Protein AF-A0AAW2LPP9-F1 (afdb_monomer_lite)

pLDDT: mean 74.55, std 13.65, range [36.38, 88.31]

InterPro domains:
  IPR044296 Heavy metal-associated isoprenylated plant protein 46 [PTHR46371] (22-85)

Foldseek 3Di:
DVVVVVVVPVVDPDDDDDPDPDPPLVVLLVVLQVLLVPFPFWPDWDQDDPSSNDIDTDGDPGPPPVSLVVSCVRNNDDDDPDDDHD

Organism: Sesamum radiatum (NCBI:txid300843)

Sequence (86 aa):
MKILIYVLKLMMPYDIIWKKSSISTAKITKKAMKIAVISPGVASVALTGEEKNQLVITGEGVDAVNLTRKIRQNVGFAEVLSVGPA

Structure (mmCIF, N/CA/C/O backbone):
data_AF-A0AAW2LPP9-F1
#
_entry.id   AF-A0AAW2LPP9-F1
#
loop_
_atom_site.group_PDB
_atom_site.id
_atom_site.type_symbol
_atom_site.label_atom_id
_atom_site.label_alt_id
_atom_site.label_comp_id
_atom_site.label_asym_id
_atom_site.label_entity_id
_atom_site.label_seq_id
_atom_site.pdbx_PDB_ins_code
_atom_site.Cartn_x
_atom_site.Cartn_y
_atom_site.Cartn_z
_atom_site.occupancy
_atom_site.B_iso_or_equiv
_atom_site.auth_seq_id
_atom_site.auth_comp_id
_atom_site.auth_asym_id
_atom_site.auth_atom_id
_atom_site.pdbx_PDB_model_num
ATOM 1 N N . MET A 1 1 ? -25.298 25.318 25.415 1.00 53.94 1 MET A N 1
ATOM 2 C CA . MET A 1 1 ? -23.885 25.165 24.989 1.00 53.94 1 MET A CA 1
ATOM 3 C C . MET A 1 1 ? -23.610 25.453 23.498 1.00 53.94 1 MET A C 1
ATOM 5 O O . MET A 1 1 ? -22.454 25.447 23.110 1.00 53.94 1 MET A O 1
ATOM 9 N N . LYS A 1 2 ? -24.619 25.753 22.653 1.00 52.28 2 LYS A N 1
ATOM 10 C CA . LYS A 1 2 ? -24.410 26.133 21.234 1.00 52.28 2 LYS A CA 1
ATOM 11 C C . LYS A 1 2 ? -24.004 27.604 21.039 1.00 52.28 2 LYS A C 1
ATOM 13 O O . LYS A 1 2 ? -23.199 27.894 20.169 1.00 52.28 2 LYS A O 1
ATOM 18 N N . ILE A 1 3 ? -24.509 28.510 21.882 1.00 63.78 3 ILE A N 1
ATOM 19 C CA . ILE A 1 3 ? -24.224 29.958 21.814 1.00 63.78 3 ILE A CA 1
ATOM 20 C C . ILE A 1 3 ? -22.732 30.260 22.010 1.00 63.78 3 ILE A C 1
ATOM 22 O O . ILE A 1 3 ? -22.167 31.040 21.255 1.00 63.78 3 ILE A O 1
ATOM 26 N N . LEU A 1 4 ? -22.068 29.574 22.945 1.00 69.50 4 LEU A N 1
ATOM 27 C CA . LEU A 1 4 ? -20.642 29.782 23.224 1.00 69.50 4 LEU A CA 1
ATOM 28 C C . LEU A 1 4 ? -19.749 29.464 22.010 1.00 69.50 4 LEU A C 1
ATOM 30 O O . LEU A 1 4 ? -18.778 30.166 21.754 1.00 69.50 4 LEU A O 1
ATOM 34 N N . ILE A 1 5 ? -20.116 28.447 21.223 1.00 67.38 5 ILE A N 1
ATOM 35 C CA . ILE A 1 5 ? -19.387 28.052 20.008 1.00 67.38 5 ILE A CA 1
ATOM 36 C C . ILE A 1 5 ? -19.502 29.127 18.915 1.00 67.38 5 ILE A C 1
ATOM 38 O O . ILE A 1 5 ? -18.519 29.414 18.239 1.00 67.38 5 ILE A O 1
ATOM 42 N N . TYR A 1 6 ? -20.676 29.748 18.753 1.00 70.94 6 TYR A N 1
ATOM 43 C CA . TYR A 1 6 ? -20.888 30.794 17.743 1.00 70.94 6 TYR A CA 1
ATOM 44 C C . TYR A 1 6 ? -20.134 32.085 18.065 1.00 70.94 6 TYR A C 1
ATOM 46 O O . TYR A 1 6 ? -19.550 32.686 17.167 1.00 70.94 6 TYR A O 1
ATOM 54 N N . VAL A 1 7 ? -20.107 32.484 19.341 1.00 71.62 7 VAL A N 1
ATOM 55 C CA . VAL A 1 7 ? -19.392 33.693 19.778 1.00 71.62 7 VAL A CA 1
ATOM 56 C C . VAL A 1 7 ? -17.882 33.532 19.580 1.00 71.62 7 VAL A C 1
ATOM 58 O O . VAL A 1 7 ? -17.240 34.429 19.043 1.00 71.62 7 VAL A O 1
ATOM 61 N N . LEU A 1 8 ? -17.322 32.359 19.901 1.00 66.56 8 LEU A N 1
ATOM 62 C CA . LEU A 1 8 ? -15.905 32.065 19.647 1.00 66.56 8 LEU A CA 1
ATOM 63 C C . LEU A 1 8 ? -15.559 32.057 18.147 1.00 66.56 8 LEU A C 1
ATOM 65 O O . LEU A 1 8 ? -14.481 32.509 17.775 1.00 66.56 8 LEU A O 1
ATOM 69 N N . LYS A 1 9 ? -16.481 31.609 17.281 1.00 65.81 9 LYS A N 1
ATOM 70 C CA . LYS A 1 9 ? -16.303 31.606 15.817 1.00 65.81 9 LYS A CA 1
ATOM 71 C C . LYS A 1 9 ? -16.305 33.012 15.197 1.00 65.81 9 LYS A C 1
ATOM 73 O O . LYS A 1 9 ? -15.705 33.208 14.150 1.00 65.81 9 LYS A O 1
ATOM 78 N N . LEU A 1 10 ? -16.978 33.980 15.825 1.00 70.38 10 LEU A N 1
ATOM 79 C CA . LEU A 1 10 ? -17.011 35.376 15.365 1.00 70.38 10 LEU A CA 1
ATOM 80 C C . LEU A 1 10 ? -15.749 36.155 15.747 1.00 70.38 10 LEU A C 1
ATOM 82 O O . LEU A 1 10 ? -15.367 37.083 15.042 1.00 70.38 10 LEU A O 1
ATOM 86 N N . MET A 1 11 ? -15.115 35.797 16.866 1.00 77.62 11 MET A N 1
ATOM 87 C CA . MET A 1 11 ? -13.983 36.552 17.412 1.00 77.62 11 MET A CA 1
ATOM 88 C C . MET A 1 11 ? -12.626 36.138 16.839 1.00 77.62 11 MET A C 1
ATOM 90 O O . MET A 1 11 ? -11.635 36.815 17.100 1.00 77.62 11 MET A O 1
ATOM 94 N N . MET A 1 12 ? -12.549 35.048 16.075 1.00 60.25 12 MET A N 1
ATOM 95 C CA . MET A 1 12 ? -11.287 34.580 15.516 1.00 60.25 12 MET A CA 1
ATOM 96 C C . MET A 1 12 ? -11.488 33.972 14.112 1.00 60.25 12 MET A C 1
ATOM 98 O O . MET A 1 12 ? -12.442 33.220 13.900 1.00 60.25 12 MET A O 1
ATOM 102 N N . PRO A 1 13 ? -10.611 34.271 13.137 1.00 61.41 13 PRO A N 1
ATOM 103 C CA . PRO A 1 13 ? -10.784 33.846 11.753 1.00 61.41 13 PRO A CA 1
ATOM 104 C C . PRO A 1 13 ? -10.255 32.420 11.564 1.00 61.41 13 PRO A C 1
ATOM 106 O O . PRO A 1 13 ? -9.102 32.222 11.183 1.00 61.41 13 PRO A O 1
ATOM 109 N N . TYR A 1 14 ? -11.066 31.404 11.850 1.00 53.97 14 TYR A N 1
ATOM 110 C CA . TYR A 1 14 ? -10.682 30.021 11.556 1.00 53.97 14 TYR A CA 1
ATOM 111 C C . TYR A 1 14 ? -11.826 29.162 11.012 1.00 53.97 14 TYR A C 1
ATOM 113 O O . TYR A 1 14 ? -12.922 29.103 11.570 1.00 53.97 14 TYR A O 1
ATOM 121 N N . ASP A 1 15 ? -11.515 28.431 9.940 1.00 50.03 15 ASP A N 1
ATOM 122 C CA . ASP A 1 15 ? -12.440 27.595 9.166 1.00 50.03 15 ASP A CA 1
ATOM 123 C C . ASP A 1 15 ? -12.490 26.116 9.588 1.00 50.03 15 ASP A C 1
ATOM 125 O O . ASP A 1 15 ? -13.133 25.306 8.925 1.00 50.03 15 ASP A O 1
ATOM 129 N N . ILE A 1 16 ? -11.857 25.706 10.692 1.00 56.25 16 ILE A N 1
ATOM 130 C CA . ILE A 1 16 ? -11.717 24.269 10.988 1.00 56.25 16 ILE A CA 1
ATOM 131 C C . ILE A 1 16 ? -12.425 23.885 12.287 1.00 56.25 16 ILE A C 1
ATOM 133 O O . ILE A 1 16 ? -11.902 24.034 13.389 1.00 56.25 16 ILE A O 1
ATOM 137 N N . ILE A 1 17 ? -13.624 23.317 12.133 1.00 54.31 17 ILE A N 1
ATOM 138 C CA . ILE A 1 17 ? -14.393 22.662 13.194 1.00 54.31 17 ILE A CA 1
ATOM 139 C C . ILE A 1 17 ? -14.339 21.145 12.949 1.00 54.31 17 ILE A C 1
ATOM 141 O O . ILE A 1 17 ? -14.945 20.638 12.013 1.00 54.31 17 ILE A O 1
ATOM 145 N N . TRP A 1 18 ? -13.593 20.449 13.817 1.00 36.38 18 TRP A N 1
ATOM 146 C CA . TRP A 1 18 ? -13.416 18.988 13.923 1.00 36.38 18 TRP A CA 1
ATOM 147 C C . TRP A 1 18 ? -12.901 18.250 12.666 1.00 36.38 18 TRP A C 1
ATOM 149 O O . TRP A 1 18 ? -13.670 17.707 11.875 1.00 36.38 18 TRP A O 1
ATOM 159 N N . LYS A 1 19 ? -11.574 18.028 12.584 1.00 45.53 19 LYS A N 1
ATOM 160 C CA . LYS A 1 19 ? -11.053 16.798 11.951 1.00 45.53 19 LYS A CA 1
ATOM 161 C C . LYS A 1 19 ? -11.546 15.654 12.833 1.00 45.53 19 LYS A C 1
ATOM 163 O O . LYS A 1 19 ? -11.161 15.565 13.998 1.00 45.53 19 LYS A O 1
ATOM 168 N N . LYS A 1 20 ? -12.461 14.835 12.309 1.00 36.91 20 LYS A N 1
ATOM 169 C CA . LYS A 1 20 ? -12.981 13.643 12.986 1.00 36.91 20 LYS A CA 1
ATOM 170 C C . LYS A 1 20 ? -11.822 12.900 13.653 1.00 36.91 20 LYS A C 1
ATOM 172 O O . LYS A 1 20 ? -10.908 12.431 12.979 1.00 36.91 20 LYS A O 1
ATOM 177 N N . SER A 1 21 ? -11.889 12.849 14.981 1.00 39.75 21 SER A N 1
ATOM 178 C CA . SER A 1 21 ? -10.975 12.127 15.854 1.00 39.75 21 SER A CA 1
ATOM 179 C C . SER A 1 21 ? -10.766 10.709 15.326 1.00 39.75 21 SER A C 1
ATOM 181 O O . SER A 1 21 ? -11.722 9.942 15.217 1.00 39.75 21 SER A O 1
ATOM 183 N N . SER A 1 22 ? -9.525 10.408 14.935 1.00 44.88 22 SER A N 1
ATOM 184 C CA . SER A 1 2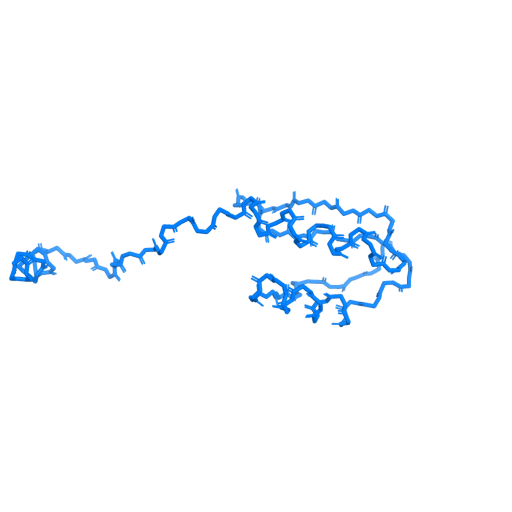2 ? -8.917 9.079 14.965 1.00 44.88 22 SER A CA 1
ATOM 185 C C . SER A 1 22 ? -9.902 7.903 14.791 1.00 44.88 22 SER A C 1
ATOM 187 O O . SER A 1 22 ? -10.117 7.107 15.709 1.00 44.88 22 SER A O 1
ATOM 189 N N . ILE A 1 23 ? -10.413 7.672 13.575 1.00 46.81 23 ILE A N 1
ATOM 190 C CA . ILE A 1 23 ? -10.415 6.268 13.144 1.00 46.81 23 ILE A CA 1
ATOM 191 C C . ILE A 1 23 ? -8.942 6.001 12.917 1.00 46.81 23 ILE A C 1
ATOM 193 O O . ILE A 1 23 ? -8.394 6.506 11.944 1.00 46.81 23 ILE A O 1
ATOM 197 N N . SER A 1 24 ? -8.297 5.348 13.885 1.00 53.56 24 SER A N 1
ATOM 198 C CA . SER A 1 24 ? -6.853 5.145 13.895 1.00 53.56 24 SER A CA 1
ATOM 199 C C . SER A 1 24 ? -6.397 4.775 12.489 1.00 53.56 24 SER A C 1
ATOM 201 O O . SER A 1 24 ? -6.732 3.701 11.982 1.00 53.56 24 SER A O 1
ATOM 203 N N . THR A 1 25 ? -5.677 5.688 11.832 1.00 61.47 25 THR A N 1
ATOM 204 C CA . THR A 1 25 ? -5.086 5.454 10.509 1.00 61.47 25 THR A CA 1
ATOM 205 C C . THR A 1 25 ? -4.361 4.121 10.544 1.00 61.47 25 THR A C 1
ATOM 207 O O . THR A 1 25 ? -4.567 3.313 9.660 1.00 61.47 25 THR A O 1
ATOM 210 N N . ALA A 1 26 ? -3.709 3.796 11.664 1.00 67.50 26 ALA A N 1
ATOM 211 C CA . ALA A 1 26 ? -3.138 2.486 11.966 1.00 67.50 26 ALA A CA 1
ATOM 212 C C . ALA A 1 26 ? -4.071 1.266 11.760 1.00 67.50 26 ALA A C 1
ATOM 214 O O . ALA A 1 26 ? -3.615 0.228 11.286 1.00 67.50 26 ALA A O 1
ATOM 215 N N . LYS A 1 27 ? -5.359 1.320 12.130 1.00 74.06 27 LYS A N 1
ATOM 216 C CA . LYS A 1 27 ? -6.303 0.199 11.929 1.00 74.06 27 LYS A CA 1
ATOM 217 C C . LYS A 1 27 ? -6.739 0.095 10.470 1.00 74.06 27 LYS A C 1
ATOM 219 O O . LYS A 1 27 ? -6.887 -1.018 9.964 1.00 74.06 27 LYS A O 1
ATOM 224 N N . ILE A 1 28 ? -6.930 1.233 9.805 1.00 76.69 28 ILE A N 1
ATOM 225 C CA . ILE A 1 28 ? -7.271 1.296 8.380 1.00 76.69 28 ILE A CA 1
ATOM 226 C C . ILE A 1 28 ? -6.082 0.824 7.532 1.00 76.69 28 ILE A C 1
ATOM 228 O O . ILE A 1 28 ? -6.238 -0.060 6.695 1.00 76.69 28 ILE A O 1
ATOM 232 N N . THR A 1 29 ? -4.881 1.330 7.803 1.00 75.25 29 THR A N 1
ATOM 233 C CA . THR A 1 29 ? -3.648 0.999 7.081 1.00 75.25 29 THR A CA 1
ATOM 234 C C . THR A 1 29 ? -3.266 -0.456 7.283 1.00 75.25 29 THR A C 1
ATOM 236 O O . THR A 1 29 ? -2.953 -1.127 6.308 1.00 75.25 29 THR A O 1
ATOM 239 N N . LYS A 1 30 ? -3.409 -1.013 8.496 1.00 82.62 30 LYS A N 1
ATOM 240 C CA . LYS A 1 30 ? -3.236 -2.461 8.718 1.00 82.62 30 LYS A CA 1
ATOM 241 C C . LYS A 1 30 ? -4.204 -3.302 7.884 1.00 82.62 30 LYS A C 1
ATOM 243 O O . LYS A 1 30 ? -3.812 -4.359 7.398 1.00 82.62 30 LYS A O 1
ATOM 248 N N . LYS A 1 31 ? -5.460 -2.873 7.715 1.00 83.25 31 LYS A N 1
ATOM 249 C CA . LYS A 1 31 ? -6.421 -3.575 6.846 1.00 83.25 31 LYS A CA 1
ATOM 250 C C . LYS A 1 31 ? -6.048 -3.447 5.370 1.00 83.25 31 LYS A C 1
ATOM 252 O O . LYS A 1 31 ? -6.027 -4.463 4.684 1.00 83.25 31 LYS A O 1
ATOM 257 N N . ALA A 1 32 ? -5.722 -2.241 4.905 1.00 83.50 32 ALA A N 1
ATOM 258 C CA . ALA A 1 32 ? -5.277 -2.008 3.531 1.00 83.50 32 ALA A CA 1
ATOM 259 C C . ALA A 1 32 ? -4.028 -2.838 3.201 1.00 83.50 32 ALA A C 1
ATOM 261 O O . ALA A 1 32 ? -3.996 -3.519 2.183 1.00 83.50 32 ALA A O 1
ATOM 262 N N . MET A 1 33 ? -3.051 -2.865 4.111 1.00 85.88 33 MET A N 1
ATOM 263 C CA . MET A 1 33 ? -1.818 -3.635 3.963 1.00 85.88 33 MET A CA 1
ATOM 264 C C . MET A 1 33 ? -2.088 -5.139 3.905 1.00 85.88 33 MET A C 1
ATOM 266 O O . MET A 1 33 ? -1.550 -5.815 3.038 1.00 85.88 33 MET A O 1
ATOM 270 N N . LYS A 1 34 ? -2.976 -5.668 4.759 1.00 88.12 34 LYS A N 1
ATOM 271 C CA . LYS A 1 34 ? -3.391 -7.079 4.677 1.00 88.12 34 LYS A CA 1
ATOM 272 C C . LYS A 1 34 ? -4.007 -7.420 3.320 1.00 88.12 34 LYS A C 1
ATOM 274 O O . LYS A 1 34 ? -3.683 -8.456 2.759 1.00 88.12 34 LYS A O 1
ATOM 279 N N . ILE A 1 35 ? -4.877 -6.559 2.795 1.00 86.31 35 ILE A N 1
ATOM 280 C CA . ILE A 1 35 ? -5.517 -6.772 1.488 1.00 86.31 35 ILE A CA 1
ATOM 281 C C . ILE A 1 35 ? -4.481 -6.727 0.363 1.00 86.31 35 ILE A C 1
ATOM 283 O O . ILE A 1 35 ? -4.531 -7.567 -0.531 1.00 86.31 35 ILE A O 1
ATOM 287 N N . ALA A 1 36 ? -3.539 -5.784 0.430 1.00 85.12 36 ALA A N 1
ATOM 288 C CA . ALA A 1 36 ? -2.451 -5.662 -0.531 1.00 85.12 36 ALA A CA 1
ATOM 289 C C . ALA A 1 36 ? -1.549 -6.897 -0.544 1.00 85.12 36 ALA A C 1
ATOM 291 O O . ALA A 1 36 ? -1.337 -7.466 -1.605 1.00 85.12 36 ALA A O 1
ATOM 292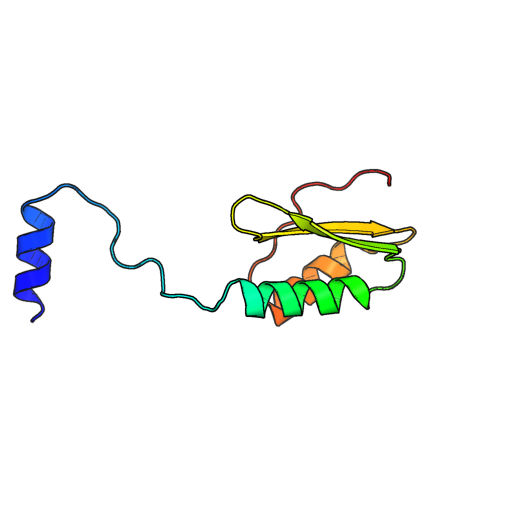 N N . VAL A 1 37 ? -1.097 -7.369 0.620 1.00 86.94 37 VAL A N 1
ATOM 293 C CA . VAL A 1 37 ? -0.212 -8.544 0.724 1.00 86.94 37 VAL A CA 1
ATOM 294 C C . VAL A 1 37 ? -0.886 -9.831 0.235 1.00 86.94 37 VAL A C 1
ATOM 296 O O . VAL A 1 37 ? -0.225 -10.689 -0.332 1.00 86.94 37 VAL A O 1
ATOM 299 N N . ILE A 1 38 ? -2.199 -9.980 0.436 1.00 86.81 38 ILE A N 1
ATOM 300 C CA . ILE A 1 38 ? -2.949 -11.167 -0.017 1.00 86.81 38 ILE A CA 1
ATOM 301 C C . ILE A 1 38 ? -3.248 -11.106 -1.529 1.00 86.81 38 ILE A C 1
ATOM 303 O O . ILE A 1 38 ? -3.680 -12.095 -2.122 1.00 86.81 38 ILE A O 1
ATOM 307 N N . SER A 1 39 ? -3.061 -9.951 -2.174 1.00 85.19 39 SER A N 1
ATOM 308 C CA . SER A 1 39 ? -3.382 -9.797 -3.589 1.00 85.19 39 SER A CA 1
ATOM 309 C C . SER A 1 39 ? -2.418 -10.603 -4.470 1.00 85.19 39 SER A C 1
ATOM 311 O O . SER A 1 39 ? -1.207 -10.532 -4.262 1.00 85.19 39 SER A O 1
ATOM 313 N N . PRO A 1 40 ? -2.920 -11.334 -5.484 1.00 85.19 40 PRO A N 1
ATOM 314 C CA . PRO A 1 40 ? -2.069 -12.067 -6.416 1.00 85.19 40 PRO A CA 1
ATOM 315 C C . PRO A 1 40 ? -1.067 -11.143 -7.112 1.00 85.19 40 PRO A C 1
ATOM 317 O O . PRO A 1 40 ? -1.404 -10.007 -7.450 1.00 85.19 40 PRO A O 1
ATOM 320 N N . GLY A 1 41 ? 0.149 -11.648 -7.316 1.00 84.94 41 GLY A N 1
ATOM 321 C CA . GLY A 1 41 ? 1.227 -10.926 -7.990 1.00 84.94 41 GLY A CA 1
ATOM 322 C C . GLY A 1 41 ? 2.018 -9.966 -7.101 1.00 84.94 41 GLY A C 1
ATOM 323 O O . GLY A 1 41 ? 3.045 -9.460 -7.534 1.00 84.94 41 GLY A O 1
ATOM 324 N N . VAL A 1 42 ? 1.595 -9.715 -5.856 1.00 88.31 42 VAL A N 1
ATOM 325 C CA . VAL A 1 42 ? 2.299 -8.798 -4.948 1.00 88.31 42 VAL A CA 1
ATOM 326 C C . VAL A 1 42 ? 3.542 -9.463 -4.355 1.00 88.31 42 VAL A C 1
ATOM 328 O O . VAL A 1 42 ? 3.451 -10.502 -3.706 1.00 88.31 42 VAL A O 1
ATOM 331 N N . ALA A 1 43 ? 4.699 -8.833 -4.551 1.00 86.50 43 ALA A N 1
ATOM 332 C CA . ALA A 1 43 ? 5.985 -9.252 -4.000 1.00 86.50 43 ALA A CA 1
ATOM 333 C C . ALA A 1 43 ? 6.324 -8.507 -2.700 1.00 86.50 43 ALA A C 1
ATOM 335 O O . ALA A 1 43 ? 6.851 -9.100 -1.760 1.00 86.50 43 ALA A O 1
ATOM 336 N N . SER A 1 44 ? 6.011 -7.209 -2.621 1.00 85.75 44 SER A N 1
ATOM 337 C CA . SER A 1 44 ? 6.241 -6.408 -1.419 1.00 85.75 44 SER A CA 1
ATOM 338 C C . SER A 1 44 ? 5.218 -5.288 -1.268 1.00 85.75 44 SER A C 1
ATOM 340 O O . SER A 1 44 ? 4.635 -4.793 -2.235 1.00 85.75 44 SER A O 1
ATOM 342 N N . VAL A 1 45 ? 4.995 -4.894 -0.016 1.00 86.88 45 VAL A N 1
ATOM 343 C CA . VAL A 1 45 ? 4.106 -3.798 0.362 1.00 86.88 45 VAL A CA 1
ATOM 344 C C . VAL A 1 45 ? 4.788 -2.957 1.430 1.00 86.88 45 VAL A C 1
ATOM 346 O O . VAL A 1 45 ? 5.130 -3.464 2.499 1.00 86.88 45 VAL A O 1
ATOM 349 N N . ALA A 1 46 ? 4.926 -1.661 1.176 1.00 84.12 46 ALA A N 1
ATOM 350 C CA . ALA A 1 46 ? 5.485 -0.696 2.111 1.00 84.12 46 ALA A CA 1
ATOM 351 C C . ALA A 1 46 ? 4.473 0.409 2.429 1.00 84.12 46 ALA A C 1
ATOM 353 O O . ALA A 1 46 ? 3.698 0.837 1.576 1.00 84.12 46 ALA A O 1
ATOM 354 N N . LEU A 1 47 ? 4.486 0.875 3.677 1.00 82.88 47 LEU A N 1
ATOM 355 C CA . LEU A 1 47 ? 3.684 2.010 4.122 1.00 82.88 47 LEU A CA 1
ATOM 356 C C . LEU A 1 47 ? 4.564 3.262 4.117 1.00 82.88 47 LEU A C 1
ATOM 358 O O . LEU A 1 47 ? 5.575 3.303 4.819 1.00 82.88 47 LEU A O 1
ATOM 362 N N . THR A 1 48 ? 4.179 4.269 3.344 1.00 78.19 48 THR A N 1
ATOM 363 C CA . THR A 1 48 ? 4.932 5.512 3.143 1.00 78.19 48 THR A CA 1
ATOM 364 C C . THR A 1 48 ? 4.052 6.741 3.413 1.00 78.19 48 THR A C 1
ATOM 366 O O . THR A 1 48 ? 2.889 6.625 3.820 1.00 78.19 48 THR A O 1
ATOM 369 N N . GLY A 1 49 ? 4.627 7.932 3.233 1.00 70.88 49 GLY A N 1
ATOM 370 C CA . GLY A 1 49 ? 3.983 9.215 3.514 1.00 70.88 49 GLY A CA 1
ATOM 371 C C . GLY A 1 49 ? 4.176 9.674 4.961 1.00 70.88 49 GLY A C 1
ATOM 372 O O . GLY A 1 49 ? 4.306 8.864 5.880 1.00 70.88 49 GLY A O 1
ATOM 373 N N . GLU A 1 50 ? 4.180 10.990 5.162 1.00 68.69 50 GLU A N 1
ATOM 374 C CA . GLU A 1 50 ? 4.407 11.642 6.461 1.00 68.69 50 GLU A CA 1
ATOM 375 C C . GLU A 1 50 ? 3.361 11.221 7.512 1.00 68.69 50 GLU A C 1
ATOM 377 O O . GLU A 1 50 ? 3.686 10.958 8.668 1.00 68.69 50 GLU A O 1
ATOM 382 N N . GLU A 1 51 ? 2.113 11.014 7.075 1.00 70.69 51 GLU A N 1
ATOM 383 C CA . GLU A 1 51 ? 1.018 10.497 7.907 1.00 70.69 51 GLU A CA 1
ATOM 384 C C . GLU A 1 51 ? 0.861 8.960 7.845 1.00 70.69 51 GLU A C 1
ATOM 386 O O . GLU A 1 51 ? -0.128 8.421 8.357 1.00 70.69 51 GLU A O 1
ATOM 391 N N . LYS A 1 52 ? 1.807 8.227 7.230 1.00 72.19 52 LYS A N 1
ATOM 392 C CA . LYS A 1 52 ? 1.737 6.764 7.024 1.00 72.19 52 LYS A CA 1
ATOM 393 C C . LYS A 1 52 ? 0.442 6.318 6.333 1.00 72.19 52 LYS A C 1
ATOM 395 O O . LYS A 1 52 ? -0.181 5.324 6.711 1.00 72.19 52 LYS A O 1
ATOM 400 N N . ASN A 1 53 ? 0.011 7.096 5.350 1.00 74.25 53 ASN A N 1
ATOM 401 C CA . ASN A 1 53 ? -1.265 6.963 4.652 1.00 74.25 53 ASN A CA 1
ATOM 402 C C . ASN A 1 53 ? -1.116 6.487 3.198 1.00 74.25 53 ASN A C 1
ATOM 404 O O . ASN A 1 53 ? -2.129 6.243 2.545 1.00 74.25 53 ASN A O 1
ATOM 408 N N . GLN A 1 54 ? 0.111 6.320 2.701 1.00 81.06 54 GLN A N 1
ATOM 409 C CA . GLN A 1 54 ? 0.387 5.841 1.350 1.00 81.06 54 GLN A CA 1
ATOM 410 C C . GLN A 1 54 ? 0.854 4.386 1.386 1.00 81.06 54 GLN A C 1
ATOM 412 O O . GLN A 1 54 ? 1.583 3.974 2.289 1.00 81.06 54 GLN A O 1
ATOM 417 N N . LEU A 1 55 ? 0.409 3.595 0.412 1.00 84.12 55 LEU A N 1
ATOM 418 C CA . LEU A 1 55 ? 0.800 2.198 0.254 1.00 84.12 55 LEU A CA 1
ATOM 419 C C . LEU A 1 55 ? 1.562 2.059 -1.064 1.00 84.12 55 LEU A C 1
ATOM 421 O O . LEU A 1 55 ? 1.003 2.320 -2.1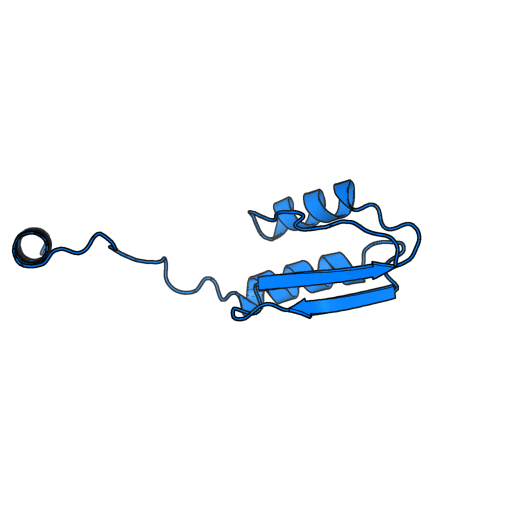27 1.00 84.12 55 LEU A O 1
ATOM 425 N N . VAL A 1 56 ? 2.819 1.641 -0.986 1.00 85.94 56 VAL A N 1
ATOM 426 C CA . VAL A 1 56 ? 3.633 1.288 -2.150 1.00 85.94 56 VAL A CA 1
ATOM 427 C C . VAL A 1 56 ? 3.583 -0.222 -2.298 1.00 85.94 56 VAL A C 1
ATOM 429 O O . VAL A 1 56 ? 3.871 -0.947 -1.347 1.00 85.94 56 VAL A O 1
ATOM 432 N N . ILE A 1 57 ? 3.175 -0.691 -3.470 1.00 86.94 57 ILE A N 1
ATOM 433 C CA . ILE A 1 57 ? 2.972 -2.108 -3.764 1.00 86.94 57 ILE A CA 1
ATOM 434 C C . ILE A 1 57 ? 3.844 -2.433 -4.964 1.00 86.94 57 ILE A C 1
ATOM 436 O O . ILE A 1 57 ? 3.705 -1.796 -6.006 1.00 86.94 57 ILE A O 1
ATOM 440 N N . THR A 1 58 ? 4.735 -3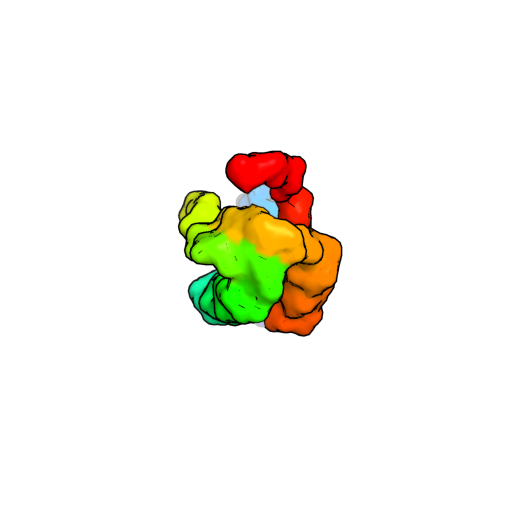.405 -4.813 1.00 87.56 58 THR A N 1
ATOM 441 C CA . THR A 1 58 ? 5.577 -3.907 -5.900 1.00 87.56 58 THR A CA 1
ATOM 442 C C . THR A 1 58 ? 5.256 -5.369 -6.148 1.00 87.56 58 THR A C 1
ATOM 444 O O . THR A 1 58 ? 4.951 -6.124 -5.220 1.00 87.56 58 THR A O 1
ATOM 447 N N . GLY A 1 59 ? 5.273 -5.772 -7.411 1.00 86.25 59 GLY A N 1
ATOM 448 C CA . GLY A 1 59 ? 4.853 -7.105 -7.802 1.00 86.25 59 GLY A CA 1
ATOM 449 C C . GLY A 1 59 ? 4.640 -7.240 -9.302 1.00 86.25 59 GLY A C 1
ATOM 450 O O . GLY A 1 59 ? 4.464 -6.246 -10.004 1.00 86.25 59 GLY A O 1
ATOM 451 N N . GLU A 1 60 ? 4.635 -8.477 -9.779 1.00 85.81 60 GLU A N 1
ATOM 452 C CA . GLU A 1 60 ? 4.422 -8.821 -11.181 1.00 85.81 60 GLU A CA 1
ATOM 453 C C . GLU A 1 60 ? 2.998 -9.358 -11.372 1.00 85.81 60 GLU A C 1
ATOM 455 O O . GLU A 1 60 ? 2.533 -10.206 -10.613 1.00 85.81 60 GLU A O 1
ATOM 460 N N . GLY A 1 61 ? 2.272 -8.842 -12.367 1.00 84.94 61 GLY A N 1
ATOM 461 C CA . GLY A 1 61 ? 0.878 -9.239 -12.605 1.00 84.94 61 GLY A CA 1
ATOM 462 C C . GLY A 1 61 ? -0.124 -8.696 -11.576 1.00 84.94 61 GLY A C 1
ATOM 463 O O . GLY A 1 61 ? -1.212 -9.252 -11.423 1.00 84.94 61 GLY A O 1
ATOM 464 N N . VAL A 1 62 ? 0.217 -7.614 -10.863 1.00 85.50 62 VAL A N 1
ATOM 465 C CA . VAL A 1 62 ? -0.694 -6.967 -9.908 1.00 85.50 62 VAL A CA 1
ATOM 466 C C . VAL A 1 62 ? -1.810 -6.238 -10.655 1.00 85.50 62 VAL A C 1
ATOM 468 O O . VAL A 1 62 ? -1.587 -5.230 -11.324 1.00 85.50 62 VAL A O 1
ATOM 471 N N . ASP A 1 63 ? -3.045 -6.702 -10.479 1.00 86.12 63 ASP A N 1
ATOM 472 C CA . ASP A 1 63 ? -4.234 -5.992 -10.953 1.00 86.12 63 ASP A CA 1
ATOM 473 C C . ASP A 1 63 ? -4.530 -4.785 -10.044 1.00 86.12 63 ASP A C 1
ATOM 475 O O . ASP A 1 63 ? -5.247 -4.880 -9.039 1.00 86.12 63 ASP A O 1
ATOM 479 N N . ALA A 1 64 ? -3.959 -3.632 -10.401 1.00 82.88 64 ALA A N 1
ATOM 480 C CA . ALA A 1 64 ? -4.103 -2.385 -9.652 1.00 82.88 64 ALA A CA 1
ATOM 481 C C . ALA A 1 64 ? -5.568 -1.919 -9.525 1.00 82.88 64 ALA A C 1
ATOM 483 O O . ALA A 1 64 ? -5.947 -1.341 -8.500 1.00 82.88 64 ALA A O 1
ATOM 484 N N . VAL A 1 65 ? -6.414 -2.191 -10.525 1.00 85.31 65 VAL A N 1
ATOM 485 C CA . VAL A 1 65 ? -7.829 -1.781 -10.532 1.00 85.31 65 VAL A CA 1
ATOM 486 C C . VAL A 1 65 ? -8.617 -2.597 -9.512 1.00 85.31 65 VAL A C 1
ATOM 488 O O . VAL A 1 65 ? -9.303 -2.034 -8.648 1.00 85.31 65 VAL A O 1
ATOM 491 N N . ASN A 1 66 ? -8.493 -3.923 -9.568 1.00 87.00 66 ASN A N 1
ATOM 492 C CA . ASN A 1 66 ? -9.177 -4.818 -8.638 1.00 87.00 66 ASN A CA 1
ATOM 493 C C . ASN A 1 66 ? -8.659 -4.640 -7.206 1.00 87.00 66 ASN A C 1
ATOM 495 O O . ASN A 1 66 ? -9.445 -4.608 -6.253 1.00 87.00 66 ASN A O 1
ATOM 499 N N . LEU A 1 67 ? -7.352 -4.435 -7.045 1.00 86.00 67 LEU A N 1
ATOM 500 C CA . LEU A 1 67 ? -6.747 -4.172 -5.746 1.00 86.00 67 LEU A CA 1
ATOM 501 C C . LEU A 1 67 ? -7.280 -2.876 -5.123 1.00 86.00 67 LEU A C 1
ATOM 503 O O . LEU A 1 67 ? -7.754 -2.882 -3.984 1.00 86.00 67 LEU A O 1
ATOM 507 N N . THR A 1 68 ? -7.312 -1.788 -5.893 1.00 85.19 68 THR A N 1
ATOM 508 C CA . THR A 1 68 ? -7.866 -0.505 -5.436 1.00 85.19 68 THR A CA 1
ATOM 509 C C . THR A 1 68 ? -9.338 -0.639 -5.066 1.00 85.19 68 THR A C 1
ATOM 511 O O . THR A 1 68 ? -9.772 -0.116 -4.038 1.00 85.19 68 THR A O 1
ATOM 514 N N . ARG A 1 69 ? -10.120 -1.391 -5.849 1.00 87.69 69 ARG A N 1
ATOM 515 C CA . ARG A 1 69 ? -11.529 -1.662 -5.544 1.00 87.69 69 ARG A CA 1
ATOM 516 C C . ARG A 1 69 ? -11.694 -2.409 -4.216 1.00 87.69 69 ARG A C 1
ATOM 518 O O . ARG A 1 69 ? -12.512 -1.990 -3.395 1.00 87.69 69 ARG A O 1
ATOM 525 N N . LYS A 1 70 ? -10.921 -3.472 -3.974 1.00 86.44 70 LYS A N 1
ATOM 526 C CA . LYS A 1 70 ? -10.965 -4.237 -2.710 1.00 86.44 70 LYS A CA 1
ATOM 527 C C . LYS A 1 70 ? -10.575 -3.383 -1.508 1.00 86.44 70 LYS A C 1
ATOM 529 O O . LYS A 1 70 ? -11.206 -3.483 -0.452 1.00 86.44 70 LYS A O 1
ATOM 534 N N . ILE A 1 71 ? -9.566 -2.530 -1.674 1.00 85.88 71 ILE A N 1
ATOM 535 C CA . ILE A 1 71 ? -9.148 -1.562 -0.660 1.00 85.88 71 ILE A CA 1
ATOM 536 C C . ILE A 1 71 ? -10.316 -0.605 -0.382 1.00 85.88 71 ILE A C 1
ATOM 538 O O . ILE A 1 71 ? -10.789 -0.561 0.753 1.00 85.88 71 ILE A O 1
ATOM 542 N N . ARG A 1 72 ? -10.891 0.049 -1.399 1.00 85.31 72 ARG A N 1
ATOM 543 C CA . ARG A 1 72 ? -12.026 0.974 -1.217 1.00 85.31 72 ARG A CA 1
ATOM 544 C C . ARG A 1 72 ? -13.201 0.354 -0.453 1.00 85.31 72 ARG A C 1
ATOM 546 O O . ARG A 1 72 ? -13.745 0.953 0.468 1.00 85.31 72 ARG A O 1
ATOM 553 N N . GLN A 1 73 ? -13.551 -0.890 -0.763 1.00 85.81 73 GLN A N 1
ATOM 554 C CA . GLN A 1 73 ? -14.645 -1.590 -0.081 1.00 85.81 73 GLN A CA 1
ATOM 555 C C . GLN A 1 73 ? -14.396 -1.825 1.420 1.00 85.81 73 GLN A C 1
ATOM 557 O O . GLN A 1 73 ? -15.344 -1.866 2.199 1.00 85.81 73 GLN A O 1
ATOM 562 N N . ASN A 1 74 ? -13.138 -1.980 1.841 1.00 80.94 74 ASN A N 1
ATOM 563 C CA . ASN A 1 74 ? -12.785 -2.345 3.218 1.00 80.94 74 ASN A CA 1
ATOM 564 C C . ASN A 1 74 ? -12.289 -1.174 4.071 1.00 80.94 74 ASN A C 1
ATOM 566 O O . ASN A 1 74 ? -12.405 -1.212 5.301 1.00 80.94 74 ASN A O 1
ATOM 570 N N . VAL A 1 75 ? -11.682 -0.173 3.433 1.00 78.56 75 VAL A N 1
ATOM 571 C CA . VAL A 1 75 ? -11.082 0.989 4.100 1.00 78.56 75 VAL A CA 1
ATOM 572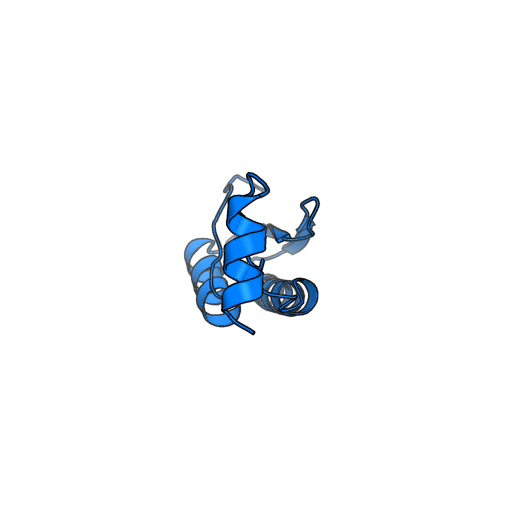 C C . VAL A 1 75 ? -11.746 2.317 3.739 1.00 78.56 75 VAL A C 1
ATOM 574 O O . VAL A 1 75 ? -11.464 3.321 4.387 1.00 78.56 75 VAL A O 1
ATOM 577 N N . GLY A 1 76 ? -12.677 2.322 2.782 1.00 80.50 76 GLY A N 1
ATOM 578 C CA . GLY A 1 76 ? -13.421 3.505 2.359 1.00 80.50 76 GLY A CA 1
ATOM 579 C C . GLY A 1 76 ? -12.802 4.163 1.129 1.00 80.50 76 GLY A C 1
ATOM 580 O O . GLY A 1 76 ? -12.877 3.637 0.024 1.00 80.50 76 GLY A O 1
ATOM 581 N N . PHE A 1 77 ? -12.216 5.345 1.287 1.00 77.50 77 PHE A N 1
ATOM 582 C CA . PHE A 1 77 ? -11.609 6.050 0.161 1.00 77.50 77 PHE A CA 1
ATOM 583 C C . PHE A 1 77 ? -10.153 5.611 -0.035 1.00 77.50 77 PHE A C 1
ATOM 585 O O . PHE A 1 77 ? -9.385 5.553 0.923 1.00 77.50 77 PHE A O 1
ATOM 592 N N . ALA A 1 78 ? -9.782 5.301 -1.276 1.00 78.00 78 ALA A N 1
ATOM 593 C CA . ALA A 1 78 ? -8.406 5.026 -1.676 1.00 78.00 78 ALA A CA 1
ATOM 594 C C . ALA A 1 78 ? -8.191 5.498 -3.115 1.00 78.00 78 ALA A C 1
ATOM 596 O O . ALA A 1 78 ? -9.050 5.294 -3.977 1.00 78.00 78 ALA A O 1
ATOM 597 N N . GLU A 1 79 ? -7.052 6.113 -3.381 1.00 79.69 79 GLU A N 1
ATOM 598 C CA . GLU A 1 79 ? -6.701 6.674 -4.680 1.00 79.69 79 GLU A CA 1
ATOM 599 C C . GLU A 1 79 ? -5.380 6.080 -5.155 1.00 79.69 79 GLU A C 1
ATOM 601 O O . GLU A 1 79 ? -4.479 5.826 -4.355 1.00 79.69 79 GLU A O 1
ATOM 606 N N . VAL A 1 80 ? -5.290 5.825 -6.458 1.00 82.06 80 VAL A N 1
ATOM 607 C CA . VAL A 1 80 ? -4.048 5.387 -7.088 1.00 82.06 80 VAL A CA 1
ATOM 608 C C . VAL A 1 80 ? -3.269 6.638 -7.458 1.00 82.06 80 VAL A C 1
ATOM 610 O O . VAL A 1 80 ? -3.695 7.379 -8.336 1.00 82.06 80 VAL A O 1
ATOM 613 N N . LEU A 1 81 ? -2.151 6.875 -6.775 1.00 80.19 81 LEU A N 1
ATOM 614 C CA . LEU A 1 81 ? -1.323 8.065 -6.999 1.00 80.19 81 LEU A CA 1
ATOM 615 C C . LEU A 1 81 ? -0.389 7.910 -8.203 1.00 80.19 81 LEU A C 1
ATOM 617 O O . LEU A 1 81 ? -0.133 8.871 -8.917 1.00 80.19 81 LEU A O 1
ATOM 621 N N . SER A 1 82 ? 0.143 6.707 -8.416 1.00 80.31 82 SER A N 1
ATOM 622 C CA . SER A 1 82 ? 1.047 6.406 -9.524 1.00 80.31 82 SER A CA 1
ATOM 623 C C . SER A 1 82 ? 1.039 4.909 -9.816 1.00 80.31 82 SER A C 1
ATOM 625 O O . SER A 1 82 ? 0.913 4.095 -8.898 1.00 80.31 82 SER A O 1
ATO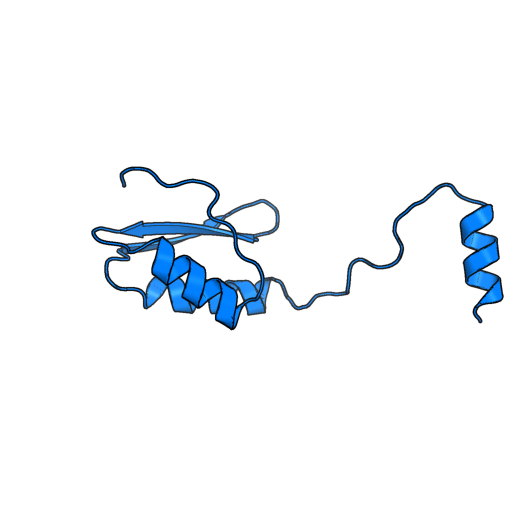M 627 N N . VAL A 1 83 ? 1.171 4.557 -11.094 1.00 79.44 83 VAL A N 1
ATOM 628 C CA . VAL A 1 83 ? 1.408 3.191 -11.570 1.00 79.44 83 VAL A CA 1
ATOM 629 C C . VAL A 1 83 ? 2.560 3.270 -12.559 1.00 79.44 83 VAL A C 1
ATOM 631 O O . VAL A 1 83 ? 2.511 4.052 -13.506 1.00 79.44 83 VAL A O 1
ATOM 634 N N . GLY A 1 84 ? 3.596 2.473 -12.331 1.00 76.62 84 GLY A N 1
ATOM 635 C CA . GLY A 1 84 ? 4.770 2.395 -13.190 1.00 76.62 84 GLY A CA 1
ATOM 636 C C . GLY A 1 84 ? 5.338 0.977 -13.195 1.00 76.62 84 GLY A C 1
ATOM 637 O O . GLY A 1 84 ? 4.893 0.149 -12.395 1.00 76.62 84 GLY A O 1
ATOM 638 N N . PRO A 1 85 ? 6.280 0.681 -14.104 1.00 69.38 85 PRO A N 1
ATOM 639 C CA . PRO A 1 85 ? 7.014 -0.578 -14.070 1.00 69.38 85 PRO A CA 1
ATOM 640 C C . PRO A 1 85 ? 7.735 -0.741 -12.722 1.00 69.38 85 PRO A C 1
ATOM 642 O O . PRO A 1 85 ? 8.173 0.251 -12.133 1.00 69.38 85 PRO A O 1
ATOM 645 N N . ALA A 1 86 ? 7.785 -1.986 -12.242 1.00 58.53 86 ALA A N 1
ATOM 646 C CA . ALA A 1 86 ? 8.462 -2.372 -11.004 1.00 58.53 86 ALA A CA 1
ATOM 647 C C . ALA A 1 86 ? 9.988 -2.325 -11.145 1.00 58.53 86 ALA A C 1
ATOM 649 O O . ALA A 1 86 ? 10.484 -2.616 -12.259 1.00 58.53 86 ALA A O 1
#

Secondary structure (DSSP, 8-state):
-HHHHHHHHHHS------------HHHHHHHHHHHHHHSTTEEEEEEESTTS-EEEEEESS--HHHHHHHHHHHHS----------

Radius of gyration: 18.63 Å; chains: 1; bounding box: 33×49×39 Å